Protein AF-A0AAN5CIV2-F1 (afdb_monomer_lite)

Secondary structure (DSSP, 8-state):
-HHHHHHHHHHHHHHHHHHHHHHHHHHHHHHHH-TTT-GGGSHHHHHHHHHHHHHHHHHHHHHIIIIIHHTT-S-HHHHS-HHHHHHHHHHHHHHHHHHHHHHHHHHHHHHHHHH-HHHHS--

Radius of gyration: 19.2 Å; chains: 1; bounding box: 48×29×55 Å

Sequence (123 aa):
DMIEEMELVLLYLSLLFGILTLLIIIILLIIITSKRFKLYTDSFFAIFALGCVYNAVSLVNLNVGATVTSLGWMPVVYTQTNVTVQLFFFFVYFSRCGEVITTILIALNRMTAIFLPFRHTHV

Foldseek 3Di:
DVVVVVVVVVLVVLVVVLVVLLVVLVVLLCVCPDPVVVNCVDPLSVLVNQLSVLVNQLSVLCNCVPVCVVVVVDDPVCVVDPVNVVVSVVSNVVSVVSNVVSVVVNVVVVVCCVPPVPVVVPD

Organism: NCBI:txid1317129

Structure (mmCIF, N/CA/C/O backbone):
data_AF-A0AAN5CIV2-F1
#
_entry.id   AF-A0AAN5CIV2-F1
#
loop_
_atom_site.group_PDB
_atom_site.id
_atom_site.type_symbol
_atom_site.label_atom_id
_atom_site.label_alt_id
_atom_site.label_comp_id
_atom_site.label_asym_id
_atom_site.label_entity_id
_atom_site.label_seq_id
_atom_site.pdbx_PDB_ins_code
_atom_site.Cartn_x
_atom_site.Cartn_y
_atom_site.Cartn_z
_atom_site.occupancy
_atom_site.B_iso_or_equiv
_atom_site.auth_seq_id
_atom_site.auth_comp_id
_atom_site.auth_asym_id
_atom_site.auth_atom_id
_atom_site.pdbx_PDB_model_num
ATOM 1 N N . ASP A 1 1 ? -6.504 14.430 30.193 1.00 63.75 1 ASP A N 1
ATOM 2 C CA . ASP A 1 1 ? -6.369 15.754 29.552 1.00 63.75 1 ASP A CA 1
ATOM 3 C C . ASP A 1 1 ? -5.114 15.864 28.682 1.00 63.75 1 ASP A C 1
ATOM 5 O O . ASP A 1 1 ? -5.263 15.753 27.479 1.00 63.75 1 ASP A O 1
ATOM 9 N N . MET A 1 2 ? -3.875 15.942 29.196 1.00 80.19 2 MET A N 1
ATOM 10 C CA . MET A 1 2 ? -2.683 16.067 28.312 1.00 80.19 2 MET A CA 1
ATOM 11 C C . MET A 1 2 ? -2.386 14.825 27.437 1.00 80.19 2 MET A C 1
ATOM 13 O O . MET A 1 2 ? -1.893 14.949 26.319 1.00 80.19 2 MET A O 1
ATOM 17 N N . ILE A 1 3 ? -2.674 13.621 27.943 1.00 82.50 3 ILE A N 1
ATOM 18 C CA . ILE A 1 3 ? -2.423 12.357 27.222 1.00 82.50 3 ILE A CA 1
ATOM 19 C C . ILE A 1 3 ? -3.409 12.184 26.056 1.00 82.50 3 ILE A C 1
ATOM 21 O O . ILE A 1 3 ? -2.991 11.861 24.949 1.00 82.50 3 ILE A O 1
ATOM 25 N N . GLU A 1 4 ? -4.692 12.472 26.278 1.00 82.12 4 GLU A N 1
ATOM 26 C CA . GLU A 1 4 ? -5.734 12.378 25.243 1.00 82.12 4 GLU A CA 1
ATOM 27 C C . GLU A 1 4 ? -5.513 13.390 24.111 1.00 82.12 4 GLU A C 1
ATOM 29 O O . GLU A 1 4 ? -5.676 13.056 22.937 1.00 82.12 4 GLU A O 1
ATOM 34 N N . GLU A 1 5 ? -5.072 14.612 24.433 1.00 83.00 5 GLU A N 1
ATOM 35 C CA . GLU A 1 5 ? -4.712 15.596 23.407 1.00 83.00 5 GLU A CA 1
ATOM 36 C C . GLU A 1 5 ? -3.521 15.130 22.555 1.00 83.00 5 GLU A C 1
ATOM 38 O O . GLU A 1 5 ? -3.541 15.284 21.331 1.00 83.00 5 GLU A O 1
ATOM 43 N N . MET A 1 6 ? -2.507 14.498 23.160 1.00 85.06 6 MET A N 1
ATOM 44 C CA . MET A 1 6 ? -1.385 13.912 22.414 1.00 85.06 6 MET A CA 1
ATOM 45 C C . MET A 1 6 ? -1.823 12.776 21.482 1.00 85.06 6 MET A C 1
ATOM 47 O O . MET A 1 6 ? -1.353 12.711 20.344 1.00 85.06 6 MET A O 1
ATOM 51 N N . GLU A 1 7 ? -2.713 11.891 21.936 1.00 84.56 7 GLU A N 1
ATOM 52 C CA . GLU A 1 7 ? -3.233 10.785 21.123 1.00 84.56 7 GLU A CA 1
ATOM 53 C C . GLU A 1 7 ? -4.020 11.293 19.911 1.00 84.56 7 GLU A C 1
ATOM 55 O O . GLU A 1 7 ? -3.813 10.814 18.793 1.00 84.56 7 GLU A O 1
ATOM 60 N N . LEU A 1 8 ? -4.852 12.322 20.097 1.00 82.25 8 LEU A N 1
ATOM 61 C CA . LEU A 1 8 ? -5.580 12.966 19.004 1.00 82.25 8 LEU A CA 1
ATOM 62 C C . LEU A 1 8 ? -4.636 13.618 17.989 1.00 82.25 8 LEU A C 1
ATOM 64 O O . LEU A 1 8 ? -4.812 13.436 16.784 1.00 82.25 8 LEU A O 1
ATOM 68 N N . VAL A 1 9 ? -3.611 14.344 18.445 1.00 86.94 9 VAL A N 1
ATOM 69 C CA . VAL A 1 9 ? -2.623 14.971 17.550 1.00 86.94 9 VAL A CA 1
ATOM 70 C C . VAL A 1 9 ? -1.867 13.919 16.736 1.00 86.94 9 VAL A C 1
ATOM 72 O O . VAL A 1 9 ? -1.718 14.070 15.521 1.00 86.94 9 VAL A O 1
ATOM 75 N N . LEU A 1 10 ? -1.428 12.830 17.375 1.00 85.81 10 LEU A N 1
ATOM 76 C CA . LEU A 1 10 ? -0.781 11.706 16.693 1.00 85.81 10 LEU A CA 1
ATOM 77 C C . LEU A 1 10 ? -1.702 11.071 15.652 1.00 85.81 10 LEU A C 1
ATOM 79 O O . LEU A 1 10 ? -1.254 10.752 14.548 1.00 85.81 10 LEU A O 1
ATOM 83 N N . LEU A 1 11 ? -2.986 10.932 15.973 1.00 83.8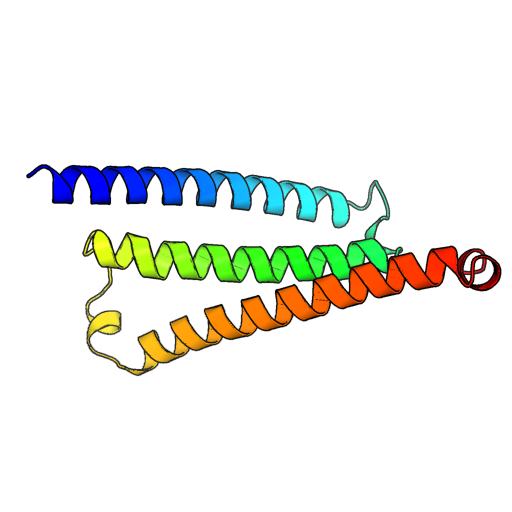1 11 LEU A N 1
ATOM 84 C CA . LEU A 1 11 ? -3.975 10.382 15.060 1.00 83.81 11 LEU A CA 1
ATOM 85 C C . LEU A 1 11 ? -4.177 11.268 13.827 1.00 83.81 11 LEU A C 1
ATOM 87 O O . LEU A 1 11 ? -4.129 10.767 12.702 1.00 83.81 11 LEU A O 1
ATOM 91 N N . TYR A 1 12 ? -4.336 12.581 14.012 1.00 83.38 12 TYR A N 1
ATOM 92 C CA . TYR A 1 12 ? -4.457 13.526 12.899 1.00 83.38 12 TYR A CA 1
ATOM 93 C C . TYR A 1 12 ? -3.204 13.548 12.021 1.00 83.38 12 TYR A C 1
ATOM 95 O O . TYR A 1 12 ? -3.316 13.556 10.794 1.00 83.38 12 TYR A O 1
ATOM 103 N N . LEU A 1 13 ? -2.013 13.512 12.626 1.00 87.00 13 LEU A N 1
ATOM 104 C CA . LEU A 1 13 ? -0.754 13.426 11.886 1.00 87.00 13 LEU A CA 1
ATOM 105 C C . LEU A 1 13 ? -0.663 12.126 11.084 1.00 87.00 13 LEU A C 1
ATOM 107 O O . LEU A 1 13 ? -0.347 12.164 9.896 1.00 87.00 13 LEU A O 1
ATOM 111 N N . SER A 1 14 ? -0.973 10.985 11.702 1.00 83.69 14 SER A N 1
ATOM 112 C CA . SER A 1 14 ? -0.968 9.684 11.028 1.00 83.69 14 SER A CA 1
ATOM 113 C C . SER A 1 14 ? -1.926 9.664 9.835 1.00 83.69 14 SER A C 1
ATOM 115 O O . SER A 1 14 ? -1.541 9.228 8.749 1.00 83.69 14 SER A O 1
ATOM 117 N N . LEU A 1 15 ? -3.129 10.215 10.002 1.00 83.81 15 LEU A N 1
ATOM 118 C CA . LEU A 1 15 ? -4.135 10.314 8.949 1.00 83.81 15 LEU A CA 1
ATOM 119 C C . LEU A 1 15 ? -3.668 11.234 7.808 1.00 83.81 15 LEU A C 1
ATOM 121 O O . LEU A 1 15 ? -3.785 10.868 6.637 1.00 83.81 15 LEU A O 1
ATOM 125 N N . LEU A 1 16 ? -3.068 12.385 8.127 1.00 86.75 16 LEU A N 1
ATOM 126 C CA . LEU A 1 16 ? -2.512 13.316 7.140 1.00 86.75 16 LEU A CA 1
ATOM 127 C C . LEU A 1 16 ? -1.390 12.669 6.316 1.00 86.75 16 LEU A C 1
ATOM 129 O O . LEU A 1 16 ? -1.421 12.720 5.083 1.00 86.75 16 LEU A O 1
ATOM 133 N N . PHE A 1 17 ? -0.431 12.009 6.974 1.00 86.62 17 PHE A N 1
ATOM 134 C CA . PHE A 1 17 ? 0.623 11.258 6.286 1.00 86.62 17 PHE A CA 1
ATOM 135 C C . PHE A 1 17 ? 0.050 10.118 5.445 1.00 86.62 17 PHE A C 1
ATOM 137 O O . PHE A 1 17 ? 0.526 9.873 4.334 1.00 86.62 17 PHE A O 1
ATOM 144 N N . GLY A 1 18 ? -0.994 9.449 5.934 1.00 85.56 18 GLY A N 1
ATOM 145 C CA . GLY A 1 18 ? -1.663 8.389 5.199 1.00 85.56 18 GLY A CA 1
ATOM 146 C C . GLY A 1 18 ? -2.301 8.883 3.900 1.00 85.56 18 GLY A C 1
ATOM 147 O O . GLY A 1 18 ? -2.064 8.305 2.838 1.00 85.56 18 GLY A O 1
ATOM 148 N N . ILE A 1 19 ? -3.043 9.992 3.953 1.00 86.94 19 ILE A N 1
ATOM 149 C CA . ILE A 1 19 ? -3.668 10.602 2.769 1.00 86.94 19 ILE A CA 1
ATOM 150 C C . ILE A 1 19 ? -2.609 11.041 1.757 1.00 86.94 19 ILE A C 1
ATOM 152 O O . ILE A 1 19 ? -2.725 10.721 0.573 1.00 86.94 19 ILE A O 1
ATOM 156 N N . LEU A 1 20 ? -1.560 11.737 2.210 1.00 90.06 20 LEU A N 1
ATOM 157 C CA . LEU A 1 20 ? -0.471 12.176 1.334 1.00 90.06 20 LEU A CA 1
ATOM 158 C C . LEU A 1 20 ? 0.203 10.991 0.638 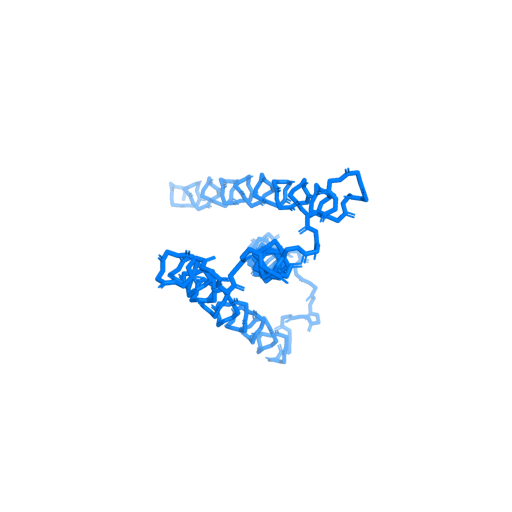1.00 90.06 20 LEU A C 1
ATOM 160 O O . LEU A 1 20 ? 0.429 11.025 -0.571 1.00 90.06 20 LEU A O 1
ATOM 164 N N . THR A 1 21 ? 0.477 9.924 1.387 1.00 88.06 21 THR A N 1
ATOM 165 C CA . THR A 1 21 ? 1.126 8.724 0.849 1.00 88.06 21 THR A CA 1
ATOM 166 C C . THR A 1 21 ? 0.239 8.028 -0.184 1.00 88.06 21 THR A C 1
ATOM 168 O O . THR A 1 21 ? 0.724 7.659 -1.253 1.00 88.06 21 THR A O 1
ATOM 171 N N . LEU A 1 22 ? -1.067 7.903 0.074 1.00 88.12 22 LEU A N 1
ATOM 172 C CA . LEU A 1 22 ? -2.022 7.357 -0.897 1.00 88.12 22 LEU A CA 1
ATOM 173 C C . LEU A 1 22 ? -2.080 8.187 -2.180 1.00 88.12 22 LEU A C 1
ATOM 175 O O . LEU A 1 22 ? -2.082 7.621 -3.272 1.00 88.12 22 LEU A O 1
ATOM 179 N N . LEU A 1 23 ? -2.082 9.515 -2.066 1.00 90.12 23 LEU A N 1
ATOM 180 C CA . LEU A 1 23 ? -2.107 10.414 -3.219 1.00 90.12 23 LEU A CA 1
ATOM 181 C C . LEU A 1 23 ? -0.859 10.208 -4.093 1.00 90.12 23 LEU A C 1
ATOM 183 O O . LEU A 1 23 ? -0.969 10.033 -5.307 1.00 90.12 23 LEU A O 1
ATOM 187 N N . ILE A 1 24 ? 0.320 10.124 -3.471 1.00 90.00 24 ILE A N 1
ATOM 188 C CA . ILE A 1 24 ? 1.579 9.827 -4.168 1.00 90.00 24 ILE A CA 1
ATOM 189 C C . ILE A 1 24 ? 1.518 8.453 -4.852 1.00 90.00 24 ILE A C 1
ATOM 191 O O . ILE A 1 24 ? 1.891 8.341 -6.021 1.00 90.00 24 ILE A O 1
ATOM 195 N N . ILE A 1 25 ? 1.012 7.420 -4.171 1.00 89.06 25 ILE A N 1
ATOM 196 C CA . ILE A 1 25 ? 0.863 6.075 -4.748 1.00 89.06 25 ILE A CA 1
ATOM 197 C C . ILE A 1 25 ? -0.057 6.098 -5.976 1.00 89.06 25 ILE A C 1
ATOM 199 O O . ILE A 1 25 ? 0.276 5.501 -7.000 1.00 89.06 25 ILE A O 1
ATOM 203 N N . ILE A 1 26 ? -1.186 6.808 -5.909 1.00 88.69 26 ILE A N 1
ATOM 204 C CA . ILE A 1 26 ? -2.125 6.935 -7.032 1.00 88.69 26 ILE A CA 1
ATOM 205 C C . ILE A 1 26 ? -1.447 7.620 -8.222 1.00 88.69 26 ILE A C 1
ATOM 207 O O . ILE A 1 26 ? -1.538 7.122 -9.343 1.00 88.69 26 ILE A O 1
ATOM 211 N N . ILE A 1 27 ? -0.723 8.721 -7.990 1.00 88.75 27 ILE A N 1
ATOM 212 C CA . ILE A 1 27 ? 0.030 9.412 -9.046 1.00 88.75 27 ILE A CA 1
ATOM 213 C C . ILE A 1 27 ? 1.045 8.462 -9.691 1.00 88.75 27 ILE A C 1
ATOM 215 O O . ILE A 1 27 ? 1.112 8.377 -10.917 1.00 88.75 27 ILE A O 1
ATOM 219 N N . LEU A 1 28 ? 1.806 7.716 -8.886 1.00 86.12 28 LEU A N 1
ATOM 220 C CA . LEU A 1 28 ? 2.791 6.755 -9.385 1.00 86.12 28 LEU A CA 1
ATOM 221 C C . LEU A 1 28 ? 2.140 5.658 -10.232 1.00 86.12 28 LEU A C 1
ATOM 223 O O . LEU A 1 28 ? 2.607 5.387 -11.337 1.00 86.12 28 LEU A O 1
ATOM 227 N N . LEU A 1 29 ? 1.033 5.073 -9.770 1.00 86.06 29 LEU A N 1
ATOM 228 C CA . LEU A 1 29 ? 0.300 4.055 -10.525 1.00 86.06 29 LEU A CA 1
ATOM 229 C C . LEU A 1 29 ? -0.249 4.604 -11.845 1.00 86.06 29 LEU A C 1
ATOM 231 O O . LEU A 1 29 ? -0.160 3.921 -12.868 1.00 86.06 29 LEU A O 1
ATOM 235 N N . ILE A 1 30 ? -0.758 5.839 -11.857 1.00 85.62 30 ILE A N 1
ATOM 236 C CA . ILE A 1 30 ? -1.213 6.507 -13.083 1.00 85.62 30 ILE A CA 1
ATOM 237 C C . ILE A 1 30 ? -0.047 6.691 -14.054 1.00 85.62 30 ILE A C 1
ATOM 239 O O . ILE A 1 30 ? -0.195 6.388 -15.235 1.00 85.62 30 ILE A O 1
ATOM 243 N N . ILE A 1 31 ? 1.116 7.152 -13.584 1.00 84.12 31 ILE A N 1
ATOM 244 C CA . ILE A 1 31 ? 2.298 7.358 -14.433 1.00 84.12 31 ILE A CA 1
ATOM 245 C C . ILE A 1 31 ? 2.780 6.030 -15.026 1.00 84.12 31 ILE A C 1
ATOM 247 O O . ILE A 1 31 ? 3.027 5.960 -16.229 1.00 84.12 31 ILE A O 1
ATOM 251 N N . ILE A 1 32 ? 2.866 4.975 -14.211 1.00 80.25 32 ILE A N 1
ATOM 252 C CA . ILE A 1 32 ? 3.343 3.652 -14.641 1.00 80.25 32 ILE A CA 1
ATOM 253 C C . ILE A 1 32 ? 2.375 3.008 -15.640 1.00 80.25 32 ILE A C 1
ATOM 255 O O . ILE A 1 32 ? 2.802 2.432 -16.640 1.00 80.25 32 ILE A O 1
ATOM 259 N N . THR A 1 33 ? 1.070 3.131 -15.390 1.00 76.12 33 THR A N 1
ATOM 260 C CA . THR A 1 33 ? 0.015 2.553 -16.242 1.00 76.12 33 THR A CA 1
ATOM 261 C C . THR A 1 33 ? -0.281 3.430 -17.462 1.00 76.12 33 THR A C 1
ATOM 263 O O . THR A 1 33 ? -0.940 3.001 -18.413 1.00 76.12 33 THR A O 1
ATOM 266 N N . SER A 1 34 ? 0.209 4.672 -17.477 1.00 79.06 34 SER A N 1
ATOM 267 C CA . SER A 1 34 ? 0.020 5.579 -18.599 1.00 79.06 34 SER A CA 1
ATOM 268 C C . SER A 1 34 ? 0.687 5.017 -19.851 1.00 79.06 34 SER A C 1
ATOM 270 O O . SER A 1 34 ? 1.909 4.865 -19.940 1.00 79.06 34 SER A O 1
ATOM 272 N N . LYS A 1 35 ? -0.135 4.799 -20.884 1.00 65.00 35 LYS A N 1
ATOM 273 C CA . LYS A 1 35 ? 0.302 4.350 -22.216 1.00 65.00 35 LYS A CA 1
ATOM 274 C C . LYS A 1 35 ? 1.368 5.258 -22.833 1.00 65.00 35 LYS A C 1
ATOM 276 O O . LYS A 1 35 ? 2.068 4.830 -23.746 1.00 65.00 35 LYS A O 1
ATOM 281 N N . ARG A 1 36 ? 1.489 6.501 -22.349 1.00 64.69 36 ARG A N 1
ATOM 282 C CA . ARG A 1 36 ? 2.418 7.492 -22.890 1.00 64.69 36 ARG A CA 1
ATOM 283 C C . ARG A 1 36 ? 3.884 7.134 -22.635 1.00 64.69 36 ARG A C 1
ATOM 285 O O . ARG A 1 36 ? 4.716 7.452 -23.474 1.00 64.69 36 ARG A O 1
ATOM 292 N N . PHE A 1 37 ? 4.194 6.476 -21.517 1.00 63.53 37 PHE A N 1
ATOM 293 C CA . PHE A 1 37 ? 5.580 6.170 -21.153 1.00 63.53 37 PHE A CA 1
ATOM 294 C C . PHE A 1 37 ? 5.989 4.721 -21.443 1.00 63.53 37 PHE A C 1
ATOM 296 O O . PHE A 1 37 ? 7.176 4.426 -21.415 1.00 63.53 37 PHE A O 1
ATOM 303 N N . LYS A 1 38 ? 5.032 3.817 -21.726 1.00 64.94 38 LYS A N 1
ATOM 304 C CA . LYS A 1 38 ? 5.273 2.372 -21.944 1.00 64.94 38 LYS A CA 1
ATOM 305 C C . LYS A 1 38 ? 6.159 1.719 -20.861 1.00 64.94 38 LYS A C 1
ATOM 307 O O . LYS A 1 38 ? 6.774 0.688 -21.107 1.00 64.94 38 LYS A O 1
ATOM 312 N N . LEU A 1 39 ? 6.188 2.279 -19.648 1.00 64.19 39 LEU A N 1
ATOM 313 C CA . LEU A 1 39 ? 7.055 1.811 -18.558 1.00 64.19 39 LEU A CA 1
ATOM 314 C C . LEU A 1 39 ? 6.667 0.414 -18.081 1.00 64.19 39 LEU A C 1
ATOM 316 O O . LEU A 1 39 ? 7.511 -0.324 -17.601 1.00 64.19 39 LEU A O 1
ATOM 320 N N . TYR A 1 40 ? 5.407 0.017 -18.268 1.00 58.81 40 TYR A N 1
ATOM 321 C CA . TYR A 1 40 ? 4.925 -1.318 -17.915 1.00 58.81 40 TYR A CA 1
ATOM 322 C C . 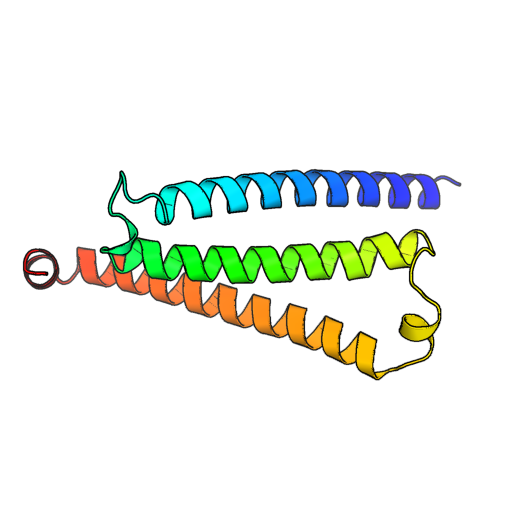TYR A 1 40 ? 5.623 -2.460 -18.680 1.00 58.81 40 TYR A C 1
ATOM 324 O O . TYR A 1 40 ? 5.544 -3.610 -18.263 1.00 58.81 40 TYR A O 1
ATOM 332 N N . THR A 1 41 ? 6.297 -2.158 -19.795 1.00 63.41 41 THR A N 1
ATOM 333 C CA . THR A 1 41 ? 7.062 -3.153 -20.567 1.00 63.41 41 THR A CA 1
ATOM 334 C C . THR A 1 41 ? 8.334 -3.585 -19.831 1.00 63.41 41 THR A C 1
ATOM 336 O O . THR A 1 41 ? 8.786 -4.716 -19.986 1.00 63.41 41 THR A O 1
ATOM 339 N N . ASP A 1 42 ? 8.871 -2.713 -18.977 1.00 72.44 42 ASP A N 1
ATOM 340 C CA . ASP A 1 42 ? 10.040 -2.999 -18.158 1.00 72.44 42 ASP A CA 1
ATOM 341 C C . ASP A 1 42 ? 9.636 -3.746 -16.884 1.00 72.44 42 ASP A C 1
ATOM 343 O O . ASP A 1 42 ? 8.825 -3.280 -16.073 1.00 72.44 42 ASP A O 1
ATOM 347 N N . SER A 1 43 ? 10.290 -4.886 -16.649 1.00 73.50 43 SER A N 1
ATOM 348 C CA . SER A 1 43 ? 10.045 -5.738 -15.474 1.00 73.50 43 SER A CA 1
ATOM 349 C C . SER A 1 43 ? 10.195 -4.977 -14.148 1.00 73.50 43 SER A C 1
ATOM 351 O O . SER A 1 43 ? 9.495 -5.268 -13.181 1.00 73.50 43 SER A O 1
ATOM 353 N N . PHE A 1 44 ? 11.053 -3.951 -14.107 1.00 78.06 44 PHE A N 1
ATOM 354 C CA . PHE A 1 44 ? 11.231 -3.088 -12.937 1.00 78.06 44 PHE A CA 1
ATOM 355 C C . PHE A 1 44 ? 9.937 -2.373 -12.526 1.00 78.06 44 PHE A C 1
ATOM 357 O O . PHE A 1 44 ? 9.536 -2.435 -11.363 1.00 78.06 44 PHE A O 1
ATOM 364 N N . PHE A 1 45 ? 9.276 -1.697 -13.469 1.00 77.19 45 PHE A N 1
ATOM 365 C CA . PHE A 1 45 ? 8.094 -0.891 -13.167 1.00 77.19 45 PHE A CA 1
ATOM 366 C C . PHE A 1 45 ? 6.864 -1.759 -12.900 1.00 77.19 45 PHE A C 1
ATOM 368 O O . PHE A 1 45 ? 6.018 -1.366 -12.099 1.00 77.19 45 PHE A O 1
ATOM 375 N N . ALA A 1 46 ? 6.792 -2.955 -13.492 1.00 78.38 46 ALA A N 1
ATOM 376 C CA . ALA A 1 46 ? 5.752 -3.930 -13.175 1.00 78.38 46 ALA A CA 1
ATOM 377 C C . ALA A 1 46 ? 5.850 -4.422 -11.716 1.00 78.38 46 ALA A C 1
ATOM 379 O O . ALA A 1 46 ? 4.855 -4.413 -10.988 1.00 78.38 46 ALA A O 1
ATOM 380 N N . ILE A 1 47 ? 7.057 -4.779 -11.254 1.00 83.69 47 ILE A N 1
ATOM 381 C CA . ILE A 1 47 ? 7.297 -5.189 -9.858 1.00 83.69 47 ILE A CA 1
ATOM 382 C C . ILE A 1 47 ? 7.028 -4.019 -8.901 1.00 83.69 47 ILE A C 1
ATOM 384 O O . ILE A 1 47 ? 6.409 -4.199 -7.851 1.00 83.69 47 ILE A O 1
ATOM 388 N N . PHE A 1 48 ? 7.449 -2.810 -9.274 1.00 82.12 48 PHE A N 1
ATOM 389 C CA . PHE A 1 48 ? 7.217 -1.612 -8.472 1.00 82.12 48 PHE A CA 1
ATOM 390 C C . PHE A 1 48 ? 5.722 -1.271 -8.348 1.00 82.12 48 PHE A C 1
ATOM 392 O O . PHE A 1 48 ? 5.259 -0.968 -7.251 1.00 82.12 48 PHE A O 1
ATOM 399 N N . ALA A 1 49 ? 4.940 -1.400 -9.426 1.00 82.62 49 ALA A N 1
ATOM 400 C CA . ALA A 1 49 ? 3.491 -1.202 -9.385 1.00 82.62 49 ALA A CA 1
ATOM 401 C C . ALA A 1 49 ? 2.796 -2.187 -8.431 1.00 82.62 49 ALA A C 1
ATOM 403 O O . ALA A 1 49 ? 1.929 -1.779 -7.661 1.00 82.62 49 ALA A O 1
ATOM 404 N N . LEU A 1 50 ? 3.208 -3.461 -8.423 1.00 85.06 50 LEU A N 1
ATOM 405 C CA . LEU A 1 50 ? 2.712 -4.445 -7.453 1.00 85.06 50 LEU A CA 1
ATOM 406 C C . LEU A 1 50 ? 3.042 -4.038 -6.011 1.00 85.06 50 LEU A C 1
ATOM 408 O O . LEU A 1 50 ? 2.168 -4.092 -5.148 1.00 85.06 50 LEU A O 1
ATOM 412 N N . GLY A 1 51 ? 4.266 -3.567 -5.756 1.00 84.12 51 GLY A N 1
ATOM 413 C CA . GLY A 1 51 ? 4.662 -3.028 -4.450 1.00 84.12 51 GLY A CA 1
ATOM 414 C C . GLY A 1 51 ? 3.793 -1.846 -4.009 1.00 84.12 51 GLY A C 1
ATOM 415 O O . GLY A 1 51 ? 3.322 -1.810 -2.872 1.00 84.12 51 GLY A O 1
ATOM 416 N N . CYS A 1 52 ? 3.495 -0.918 -4.923 1.00 84.62 52 CYS A N 1
ATOM 417 C CA . CYS A 1 52 ? 2.585 0.201 -4.672 1.00 84.62 52 CYS A CA 1
ATOM 418 C C . CYS A 1 52 ? 1.169 -0.258 -4.289 1.00 84.62 52 CYS A C 1
ATOM 420 O O . CYS A 1 52 ? 0.564 0.339 -3.399 1.00 84.62 52 CYS A O 1
ATOM 422 N N . VAL A 1 53 ? 0.650 -1.320 -4.915 1.00 86.19 53 VAL A N 1
ATOM 423 C CA . VAL A 1 53 ? -0.667 -1.883 -4.577 1.00 86.19 53 VAL A CA 1
ATOM 424 C C . VAL A 1 53 ? -0.664 -2.490 -3.173 1.00 86.19 53 VAL A C 1
ATOM 426 O O . VAL A 1 53 ? -1.556 -2.174 -2.388 1.00 86.19 53 VAL A O 1
ATOM 429 N N . TYR A 1 54 ? 0.344 -3.293 -2.813 1.00 87.12 54 TYR A N 1
ATOM 430 C CA . TYR A 1 54 ? 0.458 -3.835 -1.451 1.00 87.12 54 TYR A CA 1
ATOM 431 C C . TYR A 1 54 ? 0.551 -2.728 -0.400 1.00 87.12 54 TYR A C 1
ATOM 433 O O . TYR A 1 54 ? -0.110 -2.801 0.637 1.00 87.12 54 TYR A O 1
ATOM 441 N N . ASN A 1 55 ? 1.314 -1.673 -0.688 1.00 84.44 55 ASN A N 1
ATOM 442 C CA . ASN A 1 55 ? 1.426 -0.536 0.213 1.00 84.44 55 ASN A CA 1
ATOM 443 C C . ASN A 1 55 ? 0.079 0.192 0.363 1.00 84.44 55 ASN A C 1
ATOM 445 O O . ASN A 1 55 ? -0.356 0.446 1.481 1.00 84.44 55 ASN A O 1
ATOM 449 N N . ALA A 1 56 ? -0.646 0.437 -0.735 1.00 85.25 56 ALA A N 1
ATOM 450 C CA . ALA A 1 56 ? -1.982 1.033 -0.680 1.00 85.25 56 ALA A CA 1
ATOM 451 C C . ALA A 1 56 ? -2.960 0.192 0.156 1.00 85.25 56 ALA A C 1
ATOM 453 O O . ALA A 1 56 ? -3.664 0.743 1.001 1.00 85.25 56 ALA A O 1
ATOM 454 N N . VAL A 1 57 ? -2.971 -1.134 -0.028 1.00 86.25 57 VAL A N 1
ATOM 455 C CA . VAL A 1 57 ? -3.817 -2.051 0.754 1.00 86.25 57 VAL A CA 1
ATOM 456 C C . VAL A 1 57 ? -3.459 -1.987 2.236 1.00 86.25 57 VAL A C 1
ATOM 458 O O . VAL A 1 57 ? -4.353 -1.812 3.063 1.00 86.25 57 VAL A O 1
ATOM 461 N N . SER A 1 58 ? -2.170 -2.052 2.587 1.00 84.38 58 SER A N 1
ATOM 462 C CA . SER A 1 58 ? -1.733 -1.924 3.982 1.00 84.38 58 SER A CA 1
ATOM 463 C C . SER A 1 58 ? -2.183 -0.602 4.590 1.00 84.38 58 SER A C 1
ATOM 465 O O . SER A 1 58 ? -2.610 -0.572 5.739 1.00 84.38 58 SER A O 1
ATOM 467 N N . LEU A 1 59 ? -2.070 0.491 3.841 1.00 84.50 59 LEU A N 1
ATOM 468 C CA . LEU A 1 59 ? -2.289 1.842 4.338 1.00 84.50 59 LEU A CA 1
ATOM 469 C C . LEU A 1 59 ? -3.781 2.148 4.509 1.00 84.50 59 LEU A C 1
ATOM 471 O O . LEU A 1 59 ? -4.179 2.735 5.513 1.00 84.50 59 LEU A O 1
ATOM 475 N N . VAL A 1 60 ? -4.625 1.663 3.593 1.00 84.19 60 VAL A N 1
ATOM 476 C CA . VAL A 1 60 ? -6.086 1.669 3.761 1.00 84.19 60 VAL A CA 1
ATOM 477 C C . VAL A 1 60 ? -6.481 0.835 4.974 1.00 84.19 60 VAL A C 1
ATOM 479 O O . VAL A 1 60 ? -7.240 1.306 5.813 1.00 84.19 60 VAL A O 1
ATOM 482 N N . ASN A 1 61 ? -5.935 -0.373 5.106 1.00 83.00 61 ASN A N 1
ATOM 483 C CA . ASN A 1 61 ? -6.275 -1.273 6.201 1.00 83.00 61 ASN A CA 1
ATOM 484 C C . ASN A 1 61 ? -5.881 -0.698 7.573 1.00 83.00 61 ASN A C 1
ATOM 486 O O . ASN A 1 61 ? -6.637 -0.815 8.533 1.00 83.00 61 ASN A O 1
ATOM 490 N N . LEU A 1 62 ? -4.727 -0.029 7.655 1.00 78.81 62 LEU A N 1
ATOM 491 C CA . LEU A 1 62 ? -4.225 0.592 8.882 1.00 78.81 62 LEU A CA 1
ATOM 492 C C . LEU A 1 62 ? -5.015 1.853 9.244 1.00 78.81 62 LEU A C 1
ATOM 494 O O . LEU A 1 62 ? -5.385 2.025 10.401 1.00 78.81 62 LEU A O 1
ATOM 498 N N . ASN A 1 63 ? -5.350 2.692 8.259 1.00 77.94 63 ASN A N 1
ATOM 499 C CA . ASN A 1 63 ? -6.199 3.859 8.489 1.00 77.94 63 ASN A CA 1
ATOM 500 C C . ASN A 1 63 ? -7.612 3.444 8.900 1.00 77.94 63 ASN A C 1
ATOM 502 O O . ASN A 1 63 ? -8.109 3.935 9.906 1.00 77.94 63 ASN A O 1
ATOM 506 N N . VAL A 1 64 ? -8.249 2.510 8.191 1.00 74.88 64 VAL A N 1
ATOM 507 C C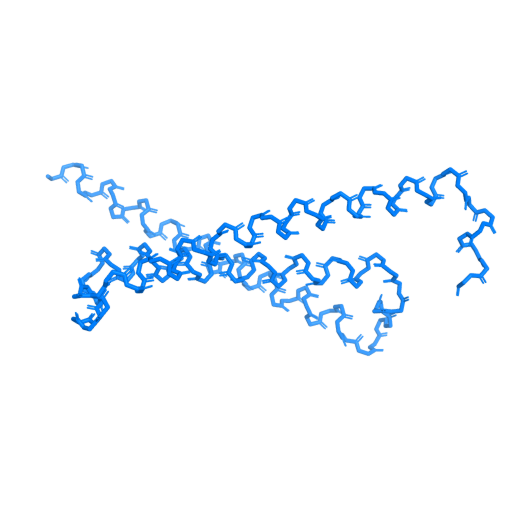A . VAL A 1 64 ? -9.585 2.018 8.556 1.00 74.88 64 VAL A CA 1
ATOM 508 C C . VAL A 1 64 ? -9.551 1.345 9.930 1.00 74.88 64 VAL A C 1
ATOM 510 O O . VAL A 1 64 ? -10.365 1.672 10.783 1.00 74.88 64 VAL A O 1
ATOM 513 N N . GLY A 1 65 ? -8.584 0.462 10.182 1.00 70.75 65 GLY A N 1
ATOM 514 C CA . GLY A 1 65 ? -8.489 -0.285 11.436 1.00 70.75 65 GLY A CA 1
ATOM 515 C C . GLY A 1 65 ? -8.086 0.546 12.659 1.00 70.75 65 GLY A C 1
ATOM 516 O O . GLY A 1 65 ? -8.458 0.187 13.771 1.00 70.75 65 GLY A O 1
ATOM 517 N N . ALA A 1 66 ? -7.348 1.645 12.495 1.00 69.94 66 ALA A N 1
ATOM 518 C CA . ALA A 1 66 ? -6.959 2.508 13.611 1.00 69.94 66 ALA A CA 1
ATOM 519 C C . ALA A 1 66 ? -7.931 3.679 13.801 1.00 69.94 66 ALA A C 1
ATOM 521 O O . ALA A 1 66 ? -8.439 3.878 14.899 1.00 69.94 66 ALA A O 1
ATOM 522 N N . THR A 1 67 ? -8.225 4.428 12.733 1.00 70.81 67 THR A N 1
ATOM 523 C CA . THR A 1 67 ? -8.936 5.718 12.835 1.00 70.81 67 THR A CA 1
ATOM 524 C C . THR A 1 67 ? -10.448 5.562 12.965 1.00 70.81 67 THR A C 1
ATOM 526 O O . THR A 1 67 ? -11.082 6.297 13.715 1.00 70.81 67 THR A O 1
ATOM 529 N N . VAL A 1 68 ? -11.052 4.579 12.288 1.00 72.75 68 VAL A N 1
ATOM 530 C CA . VAL A 1 68 ? -12.506 4.345 12.381 1.00 72.75 68 VAL A CA 1
ATOM 531 C C . VAL A 1 68 ? -12.859 3.755 13.746 1.00 72.75 68 VAL A C 1
ATOM 533 O O . VAL A 1 68 ? -13.891 4.090 14.327 1.00 72.75 68 VAL A O 1
ATOM 536 N N . THR A 1 69 ? -11.973 2.918 14.281 1.00 72.12 69 THR A N 1
ATOM 537 C CA . THR A 1 69 ? -12.112 2.291 15.597 1.00 72.12 69 THR A CA 1
ATOM 538 C C . THR A 1 69 ? -11.929 3.307 16.721 1.00 72.12 69 THR A C 1
ATOM 540 O O . THR A 1 69 ? -12.741 3.339 17.640 1.00 72.12 69 THR A O 1
ATOM 543 N N . SER A 1 70 ? -10.925 4.185 16.630 1.00 68.50 70 SER A N 1
ATOM 544 C CA . SER A 1 70 ? -10.673 5.223 17.639 1.00 68.50 70 SER A CA 1
ATOM 545 C C . SER A 1 70 ? -11.743 6.317 17.666 1.00 68.50 70 SER A C 1
ATOM 547 O O . SER A 1 70 ? -12.031 6.861 18.724 1.00 68.50 70 SER A O 1
ATOM 549 N N . LEU A 1 71 ? -12.350 6.643 16.518 1.00 72.56 71 LEU A N 1
ATOM 550 C CA . LEU A 1 71 ? -13.446 7.616 16.425 1.00 72.56 71 LEU A CA 1
ATOM 551 C C . LEU A 1 71 ? -14.810 7.019 16.814 1.00 72.56 71 LEU A C 1
ATOM 553 O O . LEU A 1 71 ? -15.817 7.725 16.806 1.00 72.56 71 LEU A O 1
ATOM 557 N N . GLY A 1 72 ? -14.869 5.718 17.128 1.00 71.62 72 GLY A N 1
ATOM 558 C CA . GLY A 1 72 ? -16.114 5.024 17.465 1.00 71.62 72 GLY A CA 1
ATOM 559 C C . GLY A 1 72 ? -17.089 4.896 16.289 1.00 71.62 72 GLY A C 1
ATOM 560 O O . GLY A 1 72 ? -18.264 4.605 16.489 1.00 71.62 72 GLY A O 1
ATOM 561 N N . TRP A 1 73 ? -16.624 5.107 15.056 1.00 75.56 73 TRP A N 1
ATOM 562 C CA . TRP A 1 73 ? -17.436 5.015 13.836 1.00 75.56 73 TRP A CA 1
ATOM 563 C C . TRP A 1 73 ? -17.515 3.589 13.283 1.00 75.56 73 TRP A C 1
ATOM 565 O O . TRP A 1 73 ? -18.135 3.348 12.246 1.00 75.56 73 TRP A O 1
ATOM 575 N N . MET A 1 74 ? -16.877 2.631 13.957 1.00 75.69 74 MET A N 1
ATOM 576 C CA . MET A 1 74 ? -16.864 1.242 13.528 1.00 75.69 74 MET A CA 1
ATOM 577 C C . MET A 1 74 ? -18.256 0.619 13.717 1.00 75.69 74 MET A C 1
ATOM 579 O O . MET A 1 74 ? -18.791 0.649 14.828 1.00 75.69 74 MET A O 1
ATOM 583 N N . PRO A 1 75 ? -18.868 0.045 12.664 1.00 74.50 75 PRO A N 1
ATOM 584 C CA . PRO A 1 75 ? -20.199 -0.533 12.781 1.00 74.50 75 PRO A CA 1
ATOM 585 C C . PRO A 1 75 ? -20.204 -1.678 13.795 1.00 74.50 75 PRO A C 1
ATOM 587 O O . PRO A 1 75 ? -19.273 -2.479 13.841 1.00 74.50 75 PRO A O 1
ATOM 590 N N . VAL A 1 76 ? -21.290 -1.817 14.553 1.00 72.56 76 VAL A N 1
ATOM 591 C CA . VAL A 1 76 ? -21.423 -2.821 15.629 1.00 72.56 76 VAL A CA 1
ATOM 592 C C . VAL A 1 76 ? -21.189 -4.261 15.138 1.00 72.56 76 VAL A C 1
ATOM 594 O O . VAL A 1 76 ? -20.640 -5.094 15.852 1.00 72.56 76 VAL A O 1
ATOM 597 N N . VAL A 1 77 ? -21.521 -4.552 13.878 1.00 69.62 77 VAL A N 1
ATOM 598 C CA . VAL A 1 77 ? -21.271 -5.861 13.243 1.00 69.62 77 VAL A CA 1
ATOM 599 C C . VAL A 1 77 ? -19.772 -6.204 13.203 1.00 69.62 77 VAL A C 1
ATOM 601 O O . VAL A 1 77 ? -19.387 -7.369 13.322 1.00 69.62 77 VAL A O 1
ATOM 604 N N . TYR A 1 78 ? -18.915 -5.188 13.078 1.00 67.88 78 TYR A N 1
ATOM 605 C CA . TYR A 1 78 ? -17.467 -5.353 13.045 1.00 67.88 78 TYR A CA 1
ATOM 606 C C . TYR A 1 78 ? -16.847 -5.556 14.426 1.00 67.88 78 TYR A C 1
ATOM 608 O O . TYR A 1 78 ? -15.817 -6.219 14.507 1.00 67.88 78 TYR A O 1
ATOM 616 N N . THR A 1 79 ? -17.454 -5.026 15.491 1.00 70.56 79 THR A N 1
ATOM 617 C CA . THR A 1 79 ? -16.952 -5.170 16.868 1.00 70.56 79 THR A CA 1
ATOM 618 C C . THR A 1 79 ? -17.447 -6.444 17.553 1.00 70.56 79 THR A C 1
ATOM 620 O O . THR A 1 79 ? -16.818 -6.914 18.496 1.00 70.56 79 THR A O 1
ATOM 623 N N . GLN A 1 80 ? -18.542 -7.037 17.071 1.00 76.81 80 GLN A N 1
ATOM 624 C CA . GLN A 1 80 ? -19.127 -8.256 17.641 1.00 76.81 80 GLN A CA 1
ATOM 625 C C . GLN A 1 80 ? -18.541 -9.564 17.090 1.00 76.81 80 GLN A C 1
ATOM 627 O O . GLN A 1 80 ? -18.837 -10.636 17.617 1.00 76.81 80 GLN A O 1
ATOM 632 N N . THR A 1 81 ? -17.731 -9.514 16.031 1.00 77.19 81 THR A N 1
ATOM 633 C CA . THR A 1 81 ? -17.231 -10.714 15.349 1.00 77.19 81 THR A CA 1
ATOM 634 C C . THR A 1 81 ? -15.706 -10.802 15.410 1.00 77.19 81 THR A C 1
ATOM 636 O O . THR A 1 81 ? -15.000 -9.859 15.086 1.00 77.19 81 THR A O 1
ATOM 639 N N . ASN A 1 82 ? -15.162 -11.967 15.783 1.00 78.62 82 ASN A N 1
ATOM 640 C CA . ASN A 1 82 ? -13.704 -12.196 15.775 1.00 78.62 82 ASN A CA 1
ATOM 641 C C . ASN A 1 82 ? -13.129 -12.334 14.353 1.00 78.62 82 ASN A C 1
ATOM 643 O O . ASN A 1 82 ? -11.927 -12.183 14.138 1.00 78.62 82 ASN A O 1
ATOM 647 N N . VAL A 1 83 ? -13.990 -12.628 13.376 1.00 79.75 83 VAL A N 1
ATOM 648 C CA . VAL A 1 83 ? -13.606 -12.862 11.977 1.00 79.75 83 VAL A CA 1
ATOM 649 C C . VAL A 1 83 ? -13.079 -11.584 11.326 1.00 79.75 83 VAL A C 1
ATOM 651 O O . VAL A 1 83 ? -12.099 -11.626 10.586 1.00 79.75 83 VAL A O 1
ATO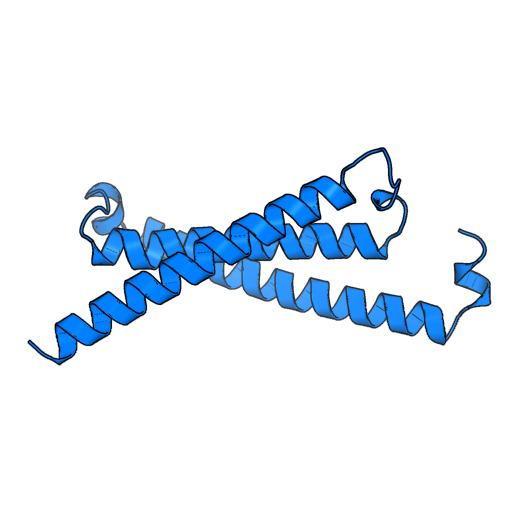M 654 N N . THR A 1 84 ? -13.680 -10.432 11.621 1.00 75.81 84 THR A N 1
ATOM 655 C CA . THR A 1 84 ? -13.254 -9.137 11.070 1.00 75.81 84 THR A CA 1
ATOM 656 C C . THR A 1 84 ? -11.852 -8.775 11.542 1.00 75.81 84 THR A C 1
ATOM 658 O O . THR A 1 84 ? -11.007 -8.433 10.720 1.00 75.81 84 THR A O 1
ATOM 661 N N . VAL A 1 85 ? -11.563 -8.939 12.834 1.00 78.69 85 VAL A N 1
ATOM 662 C CA . VAL A 1 85 ? -10.230 -8.704 13.412 1.00 78.69 85 VAL A CA 1
ATOM 663 C C . VAL A 1 85 ? -9.178 -9.605 12.758 1.00 78.69 85 VAL A C 1
ATOM 665 O O . VAL A 1 85 ? -8.111 -9.129 12.372 1.00 78.69 85 VAL A O 1
ATOM 668 N N . GLN A 1 86 ? -9.485 -10.891 12.558 1.00 83.88 86 GLN A N 1
ATOM 669 C CA . GLN A 1 86 ? -8.584 -11.821 11.869 1.00 83.88 86 GLN A CA 1
ATOM 670 C C . GLN A 1 86 ? -8.319 -11.411 10.415 1.00 83.88 86 GLN A C 1
ATOM 672 O O . GLN A 1 86 ? -7.175 -11.475 9.968 1.00 83.88 86 GLN A O 1
ATOM 677 N N . LEU A 1 87 ? -9.341 -10.944 9.693 1.00 82.12 87 LEU A N 1
ATOM 678 C CA . LEU A 1 87 ? -9.182 -10.420 8.335 1.00 82.12 87 LEU A CA 1
ATOM 679 C C . LEU A 1 87 ? -8.282 -9.180 8.310 1.00 82.12 87 LEU A C 1
ATOM 681 O O . LEU A 1 87 ? -7.374 -9.114 7.484 1.00 82.12 87 LEU A O 1
ATOM 685 N N . PHE A 1 88 ? -8.470 -8.236 9.239 1.00 80.44 88 PHE A N 1
ATOM 686 C CA . PHE A 1 88 ? -7.603 -7.060 9.361 1.00 80.44 88 PHE A CA 1
ATOM 687 C C . PHE A 1 88 ? -6.138 -7.471 9.546 1.00 80.44 88 PHE A C 1
ATOM 689 O O . PHE A 1 88 ? -5.282 -7.030 8.775 1.00 80.44 88 PHE A O 1
ATOM 696 N N . PHE A 1 89 ? -5.843 -8.358 10.501 1.00 82.75 89 PHE A N 1
ATOM 697 C CA . PHE A 1 89 ? -4.478 -8.841 10.727 1.00 82.75 89 PHE A CA 1
ATOM 698 C C . PHE A 1 89 ? -3.911 -9.604 9.528 1.00 82.75 89 PHE A C 1
ATOM 700 O O . PHE A 1 89 ? -2.750 -9.395 9.173 1.00 82.75 89 PHE A O 1
ATOM 707 N N . PHE A 1 90 ? -4.723 -10.435 8.871 1.00 86.69 90 PHE A N 1
ATOM 708 C CA . PHE A 1 90 ? -4.319 -11.152 7.666 1.00 86.69 90 PHE A CA 1
ATOM 709 C C . PHE A 1 90 ? -3.893 -10.185 6.556 1.00 86.69 90 PHE A C 1
ATOM 711 O O . PHE A 1 90 ? -2.801 -10.332 6.013 1.00 86.69 90 PHE A O 1
ATOM 718 N N . PHE A 1 91 ? -4.695 -9.157 6.257 1.00 84.31 91 PHE A N 1
ATOM 719 C CA . PHE A 1 91 ? -4.362 -8.178 5.219 1.00 84.31 91 PHE A CA 1
ATOM 720 C C . PHE A 1 91 ? -3.129 -7.340 5.564 1.00 84.31 91 PHE A C 1
ATOM 722 O O . PHE A 1 91 ? -2.316 -7.081 4.673 1.00 84.31 91 PHE A O 1
ATOM 729 N N . VAL A 1 92 ? -2.945 -6.944 6.832 1.00 84.50 92 VAL A N 1
ATOM 730 C CA . VAL A 1 92 ? -1.713 -6.256 7.259 1.00 84.50 92 VAL A CA 1
ATOM 731 C C . VAL A 1 92 ? -0.504 -7.158 7.021 1.00 84.50 92 VAL A C 1
ATOM 733 O O . VAL A 1 92 ? 0.456 -6.743 6.374 1.00 84.50 92 VAL A O 1
ATOM 736 N N . TYR A 1 93 ? -0.551 -8.396 7.512 1.00 86.75 93 TYR A N 1
ATOM 737 C CA . TYR A 1 93 ? 0.583 -9.310 7.433 1.00 86.75 93 TYR A CA 1
ATOM 738 C C . TYR A 1 93 ? 0.909 -9.686 5.984 1.00 86.75 93 TYR A C 1
ATOM 740 O O . TYR A 1 93 ? 2.062 -9.619 5.563 1.00 86.75 93 TYR A O 1
ATOM 748 N N . PHE A 1 94 ? -0.117 -9.984 5.188 1.00 87.50 94 PHE A N 1
ATOM 749 C CA . PHE A 1 94 ? 0.017 -10.285 3.768 1.00 87.50 94 PHE A CA 1
ATOM 750 C C . PHE A 1 94 ? 0.652 -9.126 2.992 1.00 87.50 94 PHE A C 1
ATOM 752 O O . PHE A 1 94 ? 1.577 -9.341 2.209 1.00 87.50 94 PHE A O 1
ATOM 759 N N . SER A 1 95 ? 0.221 -7.889 3.261 1.00 86.38 95 SER A N 1
ATOM 760 C CA . SER A 1 95 ? 0.786 -6.702 2.611 1.00 86.38 95 SER A CA 1
ATOM 761 C C . SER A 1 95 ? 2.260 -6.500 2.975 1.00 86.38 95 SER A C 1
ATOM 763 O O . SER A 1 95 ? 3.062 -6.184 2.100 1.00 86.38 95 SER A O 1
ATOM 765 N N . ARG A 1 96 ? 2.648 -6.757 4.233 1.00 85.81 96 ARG A N 1
ATOM 766 C CA . ARG A 1 96 ? 4.051 -6.689 4.678 1.00 85.81 96 ARG A CA 1
ATOM 767 C C . ARG A 1 96 ? 4.923 -7.759 4.034 1.00 85.81 96 ARG A C 1
ATOM 769 O O . ARG A 1 96 ? 6.024 -7.456 3.582 1.00 85.81 96 ARG A O 1
ATOM 776 N N . CYS A 1 97 ? 4.430 -8.991 3.927 1.00 88.19 97 CYS A N 1
ATOM 777 C CA . CYS A 1 97 ? 5.129 -10.038 3.184 1.00 88.19 97 CYS A CA 1
ATOM 778 C C . CYS A 1 97 ? 5.300 -9.654 1.704 1.00 88.19 97 CYS A C 1
ATOM 780 O O . CYS A 1 97 ? 6.394 -9.798 1.159 1.00 88.19 97 CYS A O 1
ATOM 782 N N . GLY A 1 98 ? 4.255 -9.113 1.069 1.00 86.44 98 GLY A N 1
ATOM 783 C CA . GLY A 1 98 ? 4.314 -8.617 -0.309 1.00 86.44 98 GLY A CA 1
ATOM 784 C C . GLY A 1 98 ? 5.327 -7.481 -0.500 1.00 86.44 98 GLY A C 1
ATOM 785 O O . GLY A 1 98 ? 6.088 -7.484 -1.468 1.00 86.44 98 GLY A O 1
ATOM 786 N N . GLU A 1 99 ? 5.403 -6.545 0.445 1.00 86.88 99 GLU A N 1
ATOM 787 C CA . GLU A 1 99 ? 6.374 -5.441 0.452 1.00 86.88 99 GLU A CA 1
ATOM 788 C C . GLU A 1 99 ? 7.826 -5.949 0.528 1.00 86.88 99 GLU A C 1
ATOM 790 O O . GLU A 1 99 ? 8.689 -5.521 -0.243 1.00 86.88 99 GLU A O 1
ATOM 795 N N . VAL A 1 100 ? 8.100 -6.928 1.395 1.00 88.56 100 VAL A N 1
ATOM 796 C CA . VAL A 1 100 ? 9.432 -7.547 1.498 1.00 88.56 100 VAL A CA 1
ATOM 797 C C . VAL A 1 100 ? 9.804 -8.260 0.197 1.00 88.56 100 VAL A C 1
ATOM 799 O O . VAL A 1 100 ? 10.895 -8.047 -0.333 1.00 88.56 100 VAL A O 1
ATOM 802 N N . ILE A 1 101 ? 8.892 -9.062 -0.360 1.00 89.00 101 ILE A N 1
ATOM 803 C CA . ILE A 1 101 ? 9.135 -9.798 -1.609 1.00 89.00 101 ILE A CA 1
ATOM 804 C C . ILE A 1 101 ? 9.402 -8.829 -2.766 1.00 89.00 101 ILE A C 1
ATOM 806 O O . ILE A 1 101 ? 10.370 -9.000 -3.505 1.00 89.00 101 ILE A O 1
ATOM 810 N N . THR A 1 102 ? 8.583 -7.787 -2.919 1.00 88.38 102 THR A N 1
ATOM 811 C CA . THR A 1 102 ? 8.750 -6.792 -3.993 1.00 88.38 102 THR A CA 1
ATOM 812 C C . THR A 1 102 ? 10.060 -6.017 -3.858 1.00 88.38 102 THR A C 1
ATOM 814 O O . THR A 1 102 ? 10.745 -5.803 -4.858 1.00 88.38 102 THR A O 1
ATOM 817 N N . THR A 1 103 ? 10.477 -5.685 -2.634 1.00 86.62 103 THR A N 1
ATOM 818 C CA . THR A 1 103 ? 11.772 -5.040 -2.366 1.00 86.62 103 THR A CA 1
ATOM 819 C C . THR A 1 103 ? 12.947 -5.938 -2.761 1.00 86.62 103 THR A C 1
ATOM 821 O O . THR A 1 103 ? 13.884 -5.478 -3.418 1.00 86.62 103 THR A O 1
ATOM 824 N N . ILE A 1 104 ? 12.882 -7.233 -2.429 1.00 88.38 104 ILE A N 1
ATOM 825 C CA . ILE A 1 104 ? 13.896 -8.219 -2.828 1.00 88.38 104 ILE A CA 1
ATOM 826 C C . ILE A 1 104 ? 13.956 -8.340 -4.353 1.00 88.38 104 ILE A C 1
ATOM 828 O O . ILE A 1 104 ? 15.043 -8.305 -4.925 1.00 88.38 104 ILE A O 1
ATOM 832 N N . LEU A 1 105 ? 12.808 -8.434 -5.027 1.00 86.12 105 LEU A N 1
ATOM 833 C CA . LEU A 1 105 ? 12.743 -8.536 -6.487 1.00 86.12 105 LEU A CA 1
ATOM 834 C C . LEU A 1 105 ? 13.308 -7.290 -7.183 1.00 86.12 105 LEU A C 1
ATOM 836 O O . LEU A 1 105 ? 14.014 -7.411 -8.181 1.00 86.12 105 LEU A O 1
ATOM 840 N N . ILE A 1 106 ? 13.058 -6.097 -6.640 1.00 86.94 106 ILE A N 1
ATOM 841 C CA . ILE A 1 106 ? 13.649 -4.847 -7.133 1.00 86.94 106 ILE A CA 1
ATOM 842 C C . ILE A 1 106 ? 15.174 -4.861 -6.975 1.00 86.94 106 ILE A C 1
ATOM 844 O O . ILE A 1 106 ? 15.894 -4.506 -7.914 1.00 86.94 106 ILE A O 1
ATOM 848 N N . ALA A 1 107 ? 15.673 -5.273 -5.807 1.00 85.56 107 ALA A N 1
ATOM 849 C CA . ALA A 1 107 ? 17.105 -5.379 -5.553 1.00 85.56 107 ALA A CA 1
ATOM 850 C C . ALA A 1 107 ? 17.764 -6.399 -6.493 1.00 85.56 107 ALA A C 1
ATOM 852 O O . ALA A 1 107 ? 18.807 -6.107 -7.078 1.00 85.56 107 ALA A O 1
ATOM 853 N N . LEU A 1 108 ? 17.117 -7.548 -6.702 1.00 85.25 108 LEU A N 1
ATOM 854 C CA . LEU A 1 108 ? 17.572 -8.584 -7.622 1.00 85.25 108 LEU A CA 1
ATOM 855 C C . LEU A 1 108 ? 17.610 -8.068 -9.062 1.00 85.25 108 LEU A C 1
ATOM 857 O O . LEU A 1 108 ? 18.621 -8.247 -9.729 1.00 85.25 108 LEU A O 1
ATOM 861 N N . ASN A 1 109 ? 16.566 -7.368 -9.516 1.00 82.81 109 ASN A N 1
ATOM 862 C CA . ASN A 1 109 ? 16.508 -6.820 -10.871 1.00 82.81 109 ASN A CA 1
ATOM 863 C C . ASN A 1 109 ? 17.634 -5.799 -11.126 1.00 82.81 109 ASN A C 1
ATOM 865 O O . ASN A 1 109 ? 18.283 -5.809 -12.172 1.00 82.81 109 ASN A O 1
ATOM 869 N N . ARG A 1 110 ? 17.930 -4.947 -10.134 1.00 82.88 110 ARG A N 1
ATOM 870 C CA . ARG A 1 110 ? 19.069 -4.015 -10.197 1.00 82.88 110 ARG A CA 1
ATOM 871 C C . ARG A 1 110 ? 20.409 -4.745 -10.188 1.00 82.88 110 ARG A C 1
ATOM 873 O O . ARG A 1 110 ? 21.303 -4.387 -10.947 1.00 82.88 110 ARG A O 1
ATOM 880 N N . MET A 1 111 ? 20.542 -5.781 -9.364 1.00 84.38 111 MET A N 1
ATOM 881 C CA . MET A 1 111 ? 21.739 -6.616 -9.310 1.00 84.38 111 MET A CA 1
ATOM 882 C C . MET A 1 111 ? 21.983 -7.311 -10.657 1.00 84.38 111 MET A C 1
ATOM 884 O O . MET A 1 111 ? 23.090 -7.248 -11.185 1.00 84.38 111 MET A O 1
ATOM 888 N N . THR A 1 112 ? 20.955 -7.898 -11.272 1.00 81.12 112 THR A N 1
ATOM 889 C CA . THR A 1 112 ? 21.073 -8.539 -12.589 1.00 81.12 112 THR A CA 1
ATOM 890 C C . THR A 1 112 ? 21.428 -7.552 -13.693 1.00 81.12 112 THR A C 1
ATOM 892 O O . THR A 1 112 ? 22.230 -7.898 -14.556 1.00 81.12 112 THR A O 1
ATOM 895 N N . ALA A 1 113 ? 20.913 -6.321 -13.647 1.00 77.75 113 ALA A N 1
ATOM 896 C CA . ALA A 1 113 ? 21.281 -5.284 -14.610 1.00 77.75 113 ALA A CA 1
ATOM 897 C C . ALA A 1 113 ? 22.774 -4.905 -14.522 1.00 77.75 113 ALA A C 1
ATOM 899 O O . ALA A 1 113 ? 23.404 -4.657 -15.547 1.00 77.75 113 ALA A O 1
ATOM 900 N N . ILE A 1 114 ? 23.353 -4.908 -13.313 1.00 80.56 114 ILE A N 1
ATOM 901 C CA . ILE A 1 114 ? 24.777 -4.612 -13.087 1.00 80.56 114 ILE A CA 1
ATOM 902 C C . ILE A 1 114 ? 25.667 -5.800 -13.483 1.00 80.56 114 ILE A C 1
ATOM 904 O O . ILE A 1 114 ? 26.671 -5.614 -14.166 1.00 80.56 114 ILE A O 1
ATOM 908 N N . PHE A 1 115 ? 25.320 -7.020 -13.062 1.00 78.44 115 PHE A N 1
ATOM 909 C CA . PHE A 1 115 ? 26.172 -8.201 -13.262 1.00 78.44 115 PHE A CA 1
ATOM 910 C C . PHE A 1 115 ? 26.025 -8.856 -14.643 1.00 78.44 115 PHE A C 1
ATOM 912 O O . PHE A 1 115 ? 26.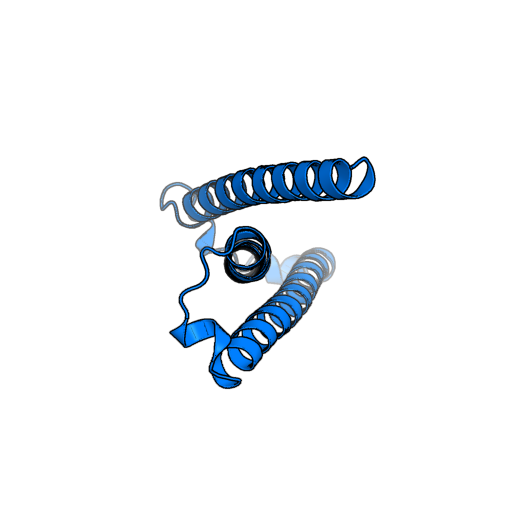939 -9.550 -15.085 1.00 78.44 115 PHE A O 1
ATOM 919 N N . LEU A 1 116 ? 24.896 -8.666 -15.335 1.00 76.62 116 LEU A N 1
ATOM 920 C CA . LEU A 1 116 ? 24.604 -9.294 -16.631 1.00 76.62 116 LEU A CA 1
ATOM 921 C C . LEU A 1 116 ? 24.112 -8.269 -17.674 1.00 76.62 116 LEU A C 1
ATOM 923 O O . LEU A 1 116 ? 23.035 -8.447 -18.253 1.00 76.62 116 LEU A O 1
ATOM 927 N N . PRO A 1 117 ? 24.905 -7.223 -17.983 1.00 65.25 117 PRO A N 1
ATOM 928 C CA . PRO A 1 117 ? 24.478 -6.133 -18.863 1.00 65.25 117 PRO A CA 1
ATOM 929 C C . PRO A 1 117 ? 24.110 -6.615 -20.276 1.00 65.25 117 PRO A C 1
ATOM 931 O O . PRO A 1 117 ? 23.130 -6.144 -20.846 1.00 65.25 117 PRO A O 1
ATOM 934 N N . PHE A 1 118 ? 24.820 -7.620 -20.808 1.00 61.56 118 PHE A N 1
ATOM 935 C CA . PHE A 1 118 ? 24.603 -8.156 -22.162 1.00 61.56 118 PHE A CA 1
ATOM 936 C C . PHE A 1 118 ? 23.324 -8.994 -22.324 1.00 61.56 118 PHE A C 1
ATOM 938 O O . PHE A 1 118 ? 22.820 -9.119 -23.435 1.00 61.56 118 PHE A O 1
ATOM 945 N N . ARG A 1 119 ? 22.761 -9.559 -21.243 1.00 58.97 119 ARG A N 1
ATOM 946 C CA . ARG A 1 119 ? 21.438 -10.222 -21.299 1.00 58.97 119 ARG A CA 1
ATOM 947 C C . ARG A 1 119 ? 20.286 -9.230 -21.162 1.00 58.97 119 ARG A C 1
ATOM 949 O O . ARG A 1 119 ? 19.168 -9.577 -21.522 1.00 58.97 119 ARG A O 1
ATOM 956 N N . HIS A 1 120 ? 20.547 -8.030 -20.647 1.00 51.53 120 HIS A N 1
ATOM 957 C CA . HIS A 1 120 ? 19.522 -7.021 -20.387 1.00 51.53 120 HIS A CA 1
ATOM 958 C C . HIS A 1 120 ? 19.291 -6.074 -21.575 1.00 51.53 120 HIS A C 1
ATOM 960 O O . HIS A 1 120 ? 18.245 -5.453 -21.649 1.00 51.53 120 HIS A O 1
ATOM 966 N N . THR A 1 121 ? 20.230 -5.987 -22.526 1.00 51.66 121 THR A N 1
ATOM 967 C CA . THR A 1 121 ? 20.098 -5.156 -23.745 1.00 51.66 121 THR A CA 1
ATOM 968 C C . THR A 1 121 ? 19.307 -5.822 -24.881 1.00 51.66 121 THR A C 1
ATOM 970 O O . THR A 1 121 ? 19.001 -5.164 -25.868 1.00 51.66 121 THR A O 1
ATOM 973 N N . HIS A 1 122 ? 19.021 -7.125 -24.777 1.00 45.66 122 HIS A N 1
ATOM 974 C CA . HIS A 1 122 ? 18.412 -7.937 -25.844 1.00 45.66 122 HIS A CA 1
ATOM 975 C C . HIS A 1 122 ? 16.925 -8.283 -25.624 1.00 45.66 122 HIS A C 1
ATOM 977 O O . HIS A 1 122 ? 16.372 -9.060 -26.404 1.00 45.66 122 HIS A O 1
ATOM 983 N N . VAL A 1 123 ? 16.290 -7.730 -24.587 1.00 45.78 123 VAL A N 1
ATOM 984 C CA . VAL A 1 123 ? 14.841 -7.830 -24.322 1.00 45.78 123 VAL A CA 1
ATOM 985 C C . VAL A 1 123 ? 14.243 -6.438 -24.433 1.00 45.78 123 VAL A C 1
ATOM 987 O O . VAL A 1 123 ? 13.168 -6.322 -25.058 1.00 45.78 123 VAL A O 1
#

InterPro domains:
  IPR017452 GPCR, rhodopsin-like, 7TM [PS50262] (23-123)
  IPR019426 7TM GPCR, serpentine receptor class v (Srv) [PF10323] (14-122)

pLDDT: mean 79.2, std 9.42, range [45.66, 90.12]

=== Feature glossary ===
A reading guide for the features in this record.

Start from the sequence.

  · This is the polypeptide sequence — one letter per residue, N-terminus first. Length ranges from a few dozen residues for small domains to over a thousand for large multi-domain proteins.

Fold it, and you get atomic coordinates and the backbone conformation that goes with them.

  · Structure coordinates are given as an mmCIF _atom_site loop: one row per atom with element, residue name, chain id, sequence number, and x/y/z position in Å. Only the four main-chain atoms per residue are included here; side chains are omitted to keep the record compact.

  · Backbone dihedral angles. Every residue except chain termini has a φ (preceding-C → N → Cα → C) and a ψ (N → Cα → C → next-N). They are reported in degrees following the IUPAC sign convention. Secondary structure is essentially a statement about which (φ, ψ) basin each residue occupies.

  · The SS8 string is DSSP's per-residue secondary-structure call. α-helix (H) means an i→i+4 H-bond ladder; β-strand (E) means the residue participates in a β-sheet; 3₁₀ (G) and π (I) are tighter and wider helices; T/S are turns/bends; '-' is loop.

  · SS3 is a coarse helix/strand/coil call (letters a/b/c) made by the P-SEA algorithm from inter-Cα distances and dihedrals. It is less detailed than DSSP but needs only Cα positions.

Summarize the fold with a handful of shape descriptors and a per-residue structural alphabet.

  · Radius of gyration (Rg) is the root-mean-square distance of Cα atoms from their centroid — a single number for overall size and compactness. A globular domain of N residues has Rg ≈ 2.2·N^0.38 Å; an extended or disordered chain has a much larger Rg. The Cα contact count is the number of residue pairs whose Cα atoms are within 8 Å and are more than four positions apart in sequence — a standard proxy for tertiary packing density. The bounding box is the smallest axis-aligned box enclosing all Cα atoms.

  · The Foldseek 3Di string encodes local tertiary geometry as a 20-letter alphabet — one character per residue — derived from the relative positions of nearby Cα atoms. Unlike the amino-acid sequence, 3Di is a direct function of the 3D structure, so two proteins with the same fold have similar 3Di strings even at low sequence identity.

  · Solvent-accessible surface area (SASA) is the area in Å² traced out by the centre of a 1.4 Å probe sphere (a water molecule) rolled over the protein's van der Waals surface (Shrake–Rupley / Lee–Richards construction). Buried residues have near-zero SASA; fully exposed residues can exceed 200 Å². The total SASA scales roughly with the number of surface residues.

Ask how reliable the model is.

  · pLDDT (predicted Local Distance Difference Test) is AlphaFold's per-residue confidence score, ranging from 0 to 100. Values above 90 indicate high confidence (typically well-packed cores); 70–90 is confident; 50–70 low confidence; below 50 usually means the region is disordered or the prediction is unreliable there. AlphaFold stores pLDDT in the mmCIF B-factor column.

  · B-factor (Debye–Waller factor) reflects atomic displacement in the crystal lattice. It is an experimental observable (units Å²), not a prediction; low values mean the atom is pinned down, high values mean it moves or is heterogeneous across the crystal.

  · Predicted Aligned Error (PAE) is an AlphaFold confidence matrix: entry (i, j) is the expected error in the position of residue j, in ångströms, when the prediction is superimposed on the true structure at residue i. Low PAE within a block of residues means that block is internally rigid and well-predicted; high PAE between two blocks means their relative placement is uncertain even if each block individually is confident.

Place it in context: what it resembles, what it is annotated as, and how it looks.

  · Nearest PDB neighbors are the top structural matches found by Foldseek when searching this structure against the entire Protein Data Bank. Each hit reports a TM-score (0 to 1; >0.5 almost always implies the same fold) and an E-value. These are *structural* homologs — they may share no detectable sequence similarity.

  · Functional annotations link the protein to curated databases. InterPro entries identify conserved domains and families by matching the sequence against member-database signatures (Pfam, PROSITE, CDD, …). Gene Ontology (GO) terms describe molecular function, biological process, and cellular component in a controlled vocabulary. CATH places the structure in a hierarchical fold classification (Class/Architecture/Topology/Homologous-superfamily). The organism is the source species.

  · Three diagnostic plots accompany the record. The Cα contact map visualizes the tertiary structure as a 2D adjacency matrix (8 Å cutoff, sequence-local contacts suppressed). The Ramachandran plot shows the distribution of backbone (φ, ψ) torsions, with points in the α and β basins reflecting secondary structure content. The PAE plot shows AlphaFold's inter-residue confidence as a color matrix.

  · Six rendered views show the 3D structure from the faces of a cube — i.e. along ±x, ±y, ±z. Rendering representation is drawn randomly per protein from cartoon (secondary-structure ribbons), sticks (backbone bonds), or molecular surface; coloring is either N→C rainbow (blue at the N-terminus through red at the C-terminus) or one color per chain.